Protein AF-A0A4R0REP5-F1 (afdb_monomer)

Sequence (86 aa):
MSDINRKIGGHKAAINNPNVSEEAKDNSRQAIDELESSGETETTRQEGEKNEGNVIGGYKATLKNPNVSEEAKNNAKNVLEDKGAL

Secondary structure (DSSP, 8-state):
-HHHHHHHHHHHHHHH-TTS-HHHHHHHHHHHHHHHHTT--TTSS-TTTTTHHHHHHHHHHHHH-TTS-HHHHHHHHHHHHHTT--

Radius of gyration: 20.73 Å; Cα contacts (8 Å, |Δi|>4): 51; chains: 1; bounding box: 40×48×35 Å

Organism: NCBI:tx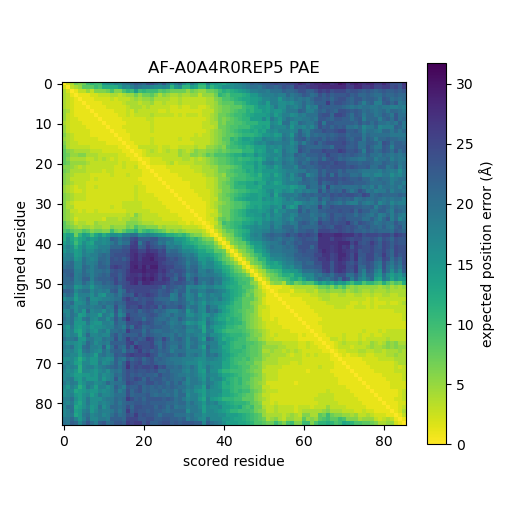id92696

Solvent-accessible surface area (backbone atoms only — not comparable to full-atom values): 5071 Å² total; per-residue (Å²): 114,72,64,58,60,52,50,43,49,51,32,55,50,46,55,71,35,87,91,48,53,71,69,60,28,51,52,28,51,54,53,40,51,51,52,51,69,70,63,69,56,85,73,82,84,62,80,80,67,83,45,53,69,58,53,52,48,49,31,55,48,46,62,69,40,87,88,54,54,69,68,60,29,52,51,30,50,53,56,26,50,77,66,74,68,109

Foldseek 3Di:
DVVLVVLLVVLVVLLPDPPHDPVSNVVSVVVNVCSVVVPPCPDDPVPPPPCPVVLLVVLVVLCVDPPHDPVSVVVSVVVCVVVVND

InterPro domains:
  IPR018824 Conidiation-specific protein 6 [PF10346] (3-35)
  IPR018824 Conidiation-specific protein 6 [PF10346] (51-84)
  IPR052670 UPF0654 domain-containing protein [PTHR36576] (1-83)

pLDDT: mean 82.71, std 14.52, range [46.69, 94.81]

Mean predicted aligned error: 12.49 Å

Structure (mmCIF, N/CA/C/O backbone):
data_AF-A0A4R0REP5-F1
#
_entry.id   AF-A0A4R0REP5-F1
#
loop_
_atom_site.group_PDB
_atom_site.id
_atom_site.type_symbol
_atom_site.label_atom_id
_atom_site.label_alt_id
_atom_site.label_comp_id
_atom_site.label_asym_id
_atom_site.label_entity_id
_atom_site.label_seq_id
_atom_site.pdbx_PDB_ins_code
_atom_site.Cartn_x
_atom_site.Cartn_y
_atom_site.Cartn_z
_atom_site.occupancy
_atom_site.B_iso_or_equiv
_atom_site.auth_seq_id
_atom_site.auth_comp_id
_atom_site.auth_asym_id
_atom_site.auth_atom_id
_atom_site.pdbx_PDB_model_num
ATOM 1 N N . MET A 1 1 ? 4.342 -19.857 6.159 1.00 53.16 1 MET A N 1
ATOM 2 C CA . MET A 1 1 ? 4.019 -18.473 5.720 1.00 53.16 1 MET A CA 1
ATOM 3 C C . MET A 1 1 ? 5.218 -17.576 5.365 1.00 53.16 1 MET A C 1
ATOM 5 O O . MET A 1 1 ? 5.131 -16.901 4.345 1.00 53.16 1 MET A O 1
ATOM 9 N N . SER A 1 2 ? 6.338 -17.533 6.108 1.00 60.94 2 SER A N 1
ATOM 10 C CA . SER A 1 2 ? 7.477 -16.647 5.746 1.00 60.94 2 SER A CA 1
ATOM 11 C C . SER A 1 2 ? 8.346 -17.156 4.584 1.00 60.94 2 SER A C 1
ATOM 13 O O . SER A 1 2 ? 8.908 -16.360 3.831 1.00 60.94 2 SER A O 1
ATOM 15 N N . ASP A 1 3 ? 8.441 -18.473 4.404 1.00 71.25 3 ASP A N 1
ATOM 16 C CA . ASP A 1 3 ? 9.381 -19.076 3.450 1.00 71.25 3 ASP A CA 1
ATOM 17 C C . ASP A 1 3 ? 8.951 -18.939 1.985 1.00 71.25 3 ASP A C 1
ATOM 19 O O . ASP A 1 3 ? 9.793 -18.768 1.104 1.00 71.25 3 ASP A O 1
ATOM 23 N N . ILE A 1 4 ? 7.645 -18.925 1.713 1.00 80.25 4 ILE A N 1
ATOM 24 C CA . ILE A 1 4 ? 7.110 -18.848 0.345 1.00 80.25 4 ILE A CA 1
ATOM 25 C C . ILE A 1 4 ? 7.260 -17.442 -0.227 1.00 80.25 4 ILE A C 1
ATOM 27 O O . ILE A 1 4 ? 7.767 -17.285 -1.335 1.00 80.25 4 ILE A O 1
ATOM 31 N N . ASN A 1 5 ? 6.952 -16.408 0.561 1.00 80.75 5 ASN A N 1
ATOM 32 C CA . ASN A 1 5 ? 7.204 -15.017 0.173 1.00 80.75 5 ASN A CA 1
ATOM 33 C C . ASN A 1 5 ? 8.693 -14.770 -0.119 1.00 80.75 5 ASN A C 1
ATOM 35 O O . ASN A 1 5 ? 9.044 -14.118 -1.105 1.00 80.75 5 ASN A O 1
ATOM 39 N N . ARG A 1 6 ? 9.586 -15.353 0.693 1.00 85.19 6 ARG A N 1
ATOM 40 C CA . ARG A 1 6 ? 11.035 -15.289 0.470 1.00 85.19 6 ARG A CA 1
ATOM 41 C C . ARG A 1 6 ? 11.452 -16.005 -0.820 1.00 85.19 6 ARG A C 1
ATOM 43 O O . ARG A 1 6 ? 12.277 -15.476 -1.564 1.00 85.19 6 ARG A O 1
ATOM 50 N N . LYS A 1 7 ? 10.872 -17.174 -1.106 1.00 85.81 7 LYS A N 1
ATOM 51 C CA . LYS A 1 7 ? 11.143 -17.956 -2.321 1.00 85.81 7 LYS A CA 1
ATOM 52 C C . LYS A 1 7 ? 10.666 -17.229 -3.584 1.00 85.81 7 LYS A C 1
ATOM 54 O O . LYS A 1 7 ? 11.442 -17.079 -4.524 1.00 85.81 7 LYS A O 1
ATOM 59 N N . ILE A 1 8 ? 9.450 -16.678 -3.568 1.00 85.81 8 ILE A N 1
ATOM 60 C CA . ILE A 1 8 ? 8.898 -15.855 -4.657 1.00 85.81 8 ILE A CA 1
ATOM 61 C C . ILE A 1 8 ? 9.764 -14.612 -4.891 1.00 85.81 8 ILE A C 1
ATOM 63 O O . ILE A 1 8 ? 10.084 -14.292 -6.035 1.00 85.81 8 ILE A O 1
ATOM 67 N N . GLY A 1 9 ? 10.204 -13.933 -3.826 1.00 86.75 9 GLY A N 1
ATOM 68 C CA . GLY A 1 9 ? 11.130 -12.802 -3.929 1.00 86.75 9 GLY A CA 1
ATOM 69 C C . GLY A 1 9 ? 12.450 -13.173 -4.616 1.00 86.75 9 GLY A C 1
ATOM 70 O O . GLY A 1 9 ? 12.923 -12.435 -5.480 1.00 86.75 9 GLY A O 1
ATOM 71 N N . GLY A 1 10 ? 13.004 -14.348 -4.300 1.00 91.69 10 GLY A N 1
ATOM 72 C CA . GLY A 1 10 ? 14.196 -14.888 -4.959 1.00 91.69 10 GLY A CA 1
ATOM 73 C C . GLY A 1 10 ? 13.996 -15.137 -6.457 1.00 91.69 10 GLY A C 1
ATOM 74 O O . GLY A 1 10 ? 14.815 -14.701 -7.266 1.00 91.69 10 GLY A O 1
ATOM 75 N N . HIS A 1 11 ? 12.879 -15.758 -6.847 1.00 92.75 11 HIS A N 1
ATOM 76 C CA . HIS A 1 11 ? 12.550 -15.972 -8.261 1.00 92.75 11 HIS A CA 1
ATOM 77 C C . HIS A 1 11 ? 12.312 -14.649 -9.009 1.00 92.75 11 HIS A C 1
ATOM 79 O O . HIS A 1 11 ? 12.790 -14.479 -10.131 1.00 92.75 11 HIS A O 1
ATOM 85 N N . LYS A 1 12 ? 11.669 -13.657 -8.375 1.00 90.44 12 LYS A N 1
ATOM 86 C CA . LYS A 1 12 ? 11.508 -12.305 -8.944 1.00 90.44 12 LYS A CA 1
ATOM 87 C C . LYS A 1 12 ? 12.851 -11.602 -9.151 1.00 90.44 12 LYS A C 1
ATOM 89 O O . LYS A 1 12 ? 13.036 -10.924 -10.162 1.00 90.44 12 LYS A O 1
ATOM 94 N N . ALA A 1 13 ? 13.803 -11.778 -8.237 1.00 93.69 13 ALA A N 1
ATOM 95 C CA . ALA A 1 13 ? 15.155 -11.250 -8.400 1.00 93.69 13 ALA A CA 1
ATOM 96 C C . ALA A 1 13 ? 15.893 -11.923 -9.571 1.00 93.69 13 ALA A C 1
ATOM 98 O O . ALA A 1 13 ? 16.538 -11.232 -10.359 1.00 93.69 13 ALA A O 1
ATOM 99 N N . ALA A 1 14 ? 15.750 -13.243 -9.735 1.00 92.19 14 ALA A N 1
ATOM 100 C CA . ALA A 1 14 ? 16.339 -13.978 -10.855 1.00 92.19 14 ALA A CA 1
ATOM 101 C C . ALA A 1 14 ? 15.806 -13.498 -12.217 1.00 92.19 14 ALA A C 1
ATOM 103 O O . ALA A 1 14 ? 16.589 -13.313 -13.145 1.00 92.19 14 ALA A O 1
ATOM 104 N N . ILE A 1 15 ? 14.504 -13.206 -12.319 1.00 92.12 15 ILE A N 1
ATOM 105 C CA . ILE A 1 15 ? 13.881 -12.677 -13.546 1.00 92.12 15 ILE A CA 1
ATOM 106 C C . ILE A 1 15 ? 14.485 -11.328 -13.967 1.00 92.12 15 ILE A C 1
ATOM 108 O O .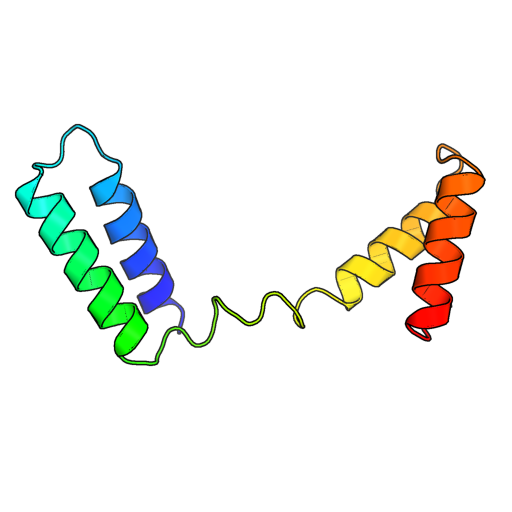 ILE A 1 15 ? 14.686 -11.081 -15.155 1.00 92.12 15 ILE A O 1
ATOM 112 N N . ASN A 1 16 ? 14.801 -10.460 -13.005 1.00 92.69 16 ASN A N 1
ATOM 113 C CA . ASN A 1 16 ? 15.351 -9.129 -13.275 1.00 92.69 16 ASN A CA 1
ATOM 114 C C . ASN A 1 16 ? 16.880 -9.112 -13.424 1.00 92.69 16 ASN A C 1
ATOM 116 O O . ASN A 1 16 ? 17.448 -8.088 -13.798 1.00 92.69 16 ASN A O 1
ATOM 120 N N . ASN A 1 17 ? 17.564 -10.221 -13.134 1.00 93.62 17 ASN A N 1
ATOM 121 C CA . ASN A 1 17 ? 19.015 -10.285 -13.220 1.00 93.62 17 ASN A CA 1
ATOM 122 C C . ASN A 1 17 ? 19.457 -10.443 -14.691 1.00 93.62 17 ASN A C 1
ATOM 124 O O . ASN A 1 17 ? 19.131 -11.455 -15.319 1.00 93.62 17 ASN A O 1
ATOM 128 N N . PRO A 1 18 ? 20.230 -9.494 -15.257 1.00 91.50 18 PRO A N 1
ATOM 129 C CA . PRO A 1 18 ? 20.702 -9.581 -16.641 1.00 91.50 18 PRO A CA 1
ATOM 130 C C . PRO A 1 18 ? 21.688 -10.736 -16.880 1.00 91.50 18 PRO A C 1
ATOM 132 O O . PRO A 1 18 ? 21.881 -11.131 -18.023 1.00 91.50 18 PRO A O 1
ATOM 135 N N . ASN A 1 19 ? 22.284 -11.300 -15.822 1.00 93.88 19 ASN A N 1
ATOM 136 C CA . ASN A 1 19 ? 23.194 -12.449 -15.910 1.00 93.88 19 ASN A CA 1
ATOM 137 C C . ASN A 1 19 ? 22.469 -13.806 -15.916 1.00 93.88 19 ASN A C 1
ATOM 139 O O . ASN A 1 19 ? 23.118 -14.849 -15.948 1.00 93.88 19 ASN A O 1
ATOM 143 N N . VAL A 1 20 ? 21.137 -13.810 -15.827 1.00 93.81 20 VAL A N 1
ATOM 144 C CA . VAL A 1 20 ? 20.318 -15.027 -15.867 1.00 93.81 20 VAL A CA 1
ATOM 145 C C . VAL A 1 20 ? 19.807 -15.232 -17.290 1.00 93.81 20 VAL A C 1
ATOM 147 O O . VAL A 1 20 ? 19.357 -14.285 -17.936 1.00 93.81 20 VAL A O 1
ATOM 150 N N . SER A 1 21 ? 19.877 -16.471 -17.781 1.00 93.12 21 SER A N 1
ATOM 151 C CA . SER A 1 21 ? 19.385 -16.836 -19.111 1.00 93.12 21 SER A CA 1
ATOM 152 C C . SER A 1 21 ? 17.864 -16.714 -19.203 1.00 93.12 21 SER A C 1
ATOM 154 O O . SER A 1 21 ? 17.151 -16.921 -18.223 1.00 93.12 21 SER A O 1
ATOM 156 N N . GLU A 1 22 ? 17.348 -16.430 -20.399 1.00 90.44 22 GLU A N 1
ATOM 157 C CA . GLU A 1 22 ? 15.900 -16.299 -20.615 1.00 90.44 22 GLU A CA 1
ATOM 158 C C . GLU A 1 22 ? 15.129 -17.577 -20.248 1.00 90.44 22 GLU A C 1
ATOM 160 O O . GLU A 1 22 ? 14.063 -17.489 -19.645 1.00 90.44 22 GLU A O 1
ATOM 165 N N . GLU A 1 23 ? 15.703 -18.757 -20.501 1.00 89.75 23 GLU A N 1
ATOM 166 C CA . GLU A 1 23 ? 15.127 -20.046 -20.090 1.00 89.75 23 GLU A CA 1
ATOM 167 C C . GLU A 1 23 ? 14.984 -20.157 -18.560 1.00 89.75 23 GLU A C 1
ATOM 169 O O . GLU A 1 23 ? 13.939 -20.558 -18.048 1.00 89.75 23 GLU A O 1
ATOM 174 N N . ALA A 1 24 ? 15.996 -19.720 -17.804 1.00 89.38 24 ALA A N 1
ATOM 175 C CA . ALA A 1 24 ? 15.948 -19.726 -16.343 1.00 89.38 24 ALA A CA 1
ATOM 176 C C . ALA A 1 24 ? 14.967 -18.680 -15.781 1.00 89.38 24 ALA A C 1
ATOM 178 O O . ALA A 1 24 ? 14.353 -18.898 -14.729 1.00 89.38 24 ALA A O 1
ATOM 179 N N . LYS A 1 25 ? 14.779 -17.551 -16.479 1.00 92.12 25 LYS A N 1
ATOM 180 C CA . LYS A 1 25 ? 13.738 -16.569 -16.140 1.00 92.12 25 LYS A CA 1
ATOM 181 C C . LYS A 1 25 ? 12.346 -17.135 -16.387 1.00 92.12 25 LYS A C 1
ATOM 183 O O . LYS A 1 25 ? 11.469 -16.919 -15.558 1.00 92.12 25 LYS A O 1
ATOM 188 N N . ASP A 1 26 ? 12.145 -17.861 -17.484 1.00 93.12 26 ASP A N 1
ATOM 189 C CA . ASP A 1 26 ? 10.866 -18.505 -17.784 1.00 93.12 26 ASP A CA 1
ATOM 190 C C . ASP A 1 26 ? 10.507 -19.561 -16.734 1.00 93.12 26 ASP A C 1
ATOM 192 O O . ASP A 1 26 ? 9.434 -19.501 -16.134 1.00 93.12 26 ASP A O 1
ATOM 196 N N . ASN A 1 27 ? 11.463 -20.425 -16.384 1.00 92.38 27 ASN A N 1
ATOM 197 C CA . ASN A 1 27 ? 11.293 -21.383 -15.295 1.00 92.38 27 ASN A CA 1
ATOM 198 C C . ASN A 1 27 ? 10.976 -20.692 -13.956 1.00 92.38 27 ASN A C 1
ATOM 200 O O . ASN A 1 27 ? 10.104 -21.135 -13.212 1.00 92.38 27 ASN A O 1
ATOM 204 N N . SER A 1 28 ? 11.623 -19.557 -13.673 1.00 92.00 28 SER A N 1
ATOM 205 C CA . SER A 1 28 ? 11.335 -18.763 -12.473 1.00 92.00 28 SER A CA 1
ATOM 206 C C . SER A 1 28 ? 9.925 -18.164 -12.480 1.00 92.00 28 SER A C 1
ATOM 208 O O . SER A 1 28 ? 9.324 -18.054 -11.415 1.00 92.00 28 SER A O 1
ATOM 210 N N . ARG A 1 29 ? 9.373 -17.796 -13.645 1.00 90.81 29 ARG A N 1
ATOM 211 C CA . ARG A 1 29 ? 7.978 -17.334 -13.764 1.00 90.81 29 ARG A CA 1
ATOM 212 C C . ARG A 1 29 ? 6.997 -18.465 -13.475 1.00 90.81 29 ARG A C 1
ATOM 214 O O . ARG A 1 29 ? 6.076 -18.258 -12.694 1.00 90.81 29 ARG A O 1
ATOM 221 N N . GLN A 1 30 ? 7.236 -19.650 -14.038 1.00 91.62 30 GLN A N 1
ATOM 222 C CA . GLN A 1 30 ? 6.405 -20.832 -13.785 1.00 91.62 30 GLN A CA 1
ATOM 223 C C . GLN A 1 30 ? 6.440 -21.243 -12.306 1.00 91.62 30 GLN A C 1
ATOM 225 O O . GLN A 1 30 ? 5.400 -21.510 -11.715 1.00 91.62 30 GLN A O 1
ATOM 230 N N . ALA A 1 31 ? 7.617 -21.206 -11.672 1.00 88.81 31 ALA A N 1
ATOM 231 C CA . ALA A 1 31 ? 7.754 -21.497 -10.247 1.00 88.81 31 ALA A CA 1
ATOM 232 C C . ALA A 1 31 ? 7.009 -20.485 -9.358 1.00 88.81 31 ALA A C 1
ATOM 234 O O . ALA A 1 31 ? 6.467 -20.866 -8.326 1.00 88.81 31 ALA A O 1
ATOM 235 N N . ILE A 1 32 ? 6.972 -19.200 -9.732 1.00 87.06 32 ILE A N 1
ATOM 236 C CA . ILE A 1 32 ? 6.177 -18.193 -9.010 1.00 87.06 32 ILE A CA 1
ATOM 237 C C . ILE A 1 32 ? 4.685 -18.499 -9.136 1.00 87.06 32 ILE A C 1
ATOM 239 O O . ILE A 1 32 ? 3.997 -18.476 -8.122 1.00 87.06 32 ILE A O 1
ATOM 243 N N . ASP A 1 33 ? 4.208 -18.811 -10.341 1.00 86.31 33 ASP A N 1
ATOM 244 C CA . ASP A 1 33 ? 2.797 -19.122 -10.597 1.00 86.31 33 ASP A CA 1
ATOM 245 C C . ASP A 1 33 ? 2.334 -20.358 -9.808 1.00 86.31 33 ASP A C 1
ATOM 247 O O . ASP A 1 33 ? 1.315 -20.316 -9.124 1.00 86.31 33 ASP A O 1
ATOM 251 N N . GLU A 1 34 ? 3.147 -21.418 -9.779 1.00 85.69 34 GLU A N 1
ATOM 252 C CA . GLU A 1 34 ? 2.883 -22.618 -8.976 1.00 85.69 34 GLU A CA 1
ATOM 253 C C . GLU A 1 34 ? 2.882 -22.317 -7.465 1.00 85.69 34 GLU A C 1
ATOM 255 O O . GLU A 1 34 ? 2.020 -22.791 -6.718 1.00 85.69 34 GLU A O 1
ATOM 260 N N . LEU A 1 35 ? 3.815 -21.484 -6.992 1.00 83.00 35 LEU A N 1
ATOM 261 C CA . LEU A 1 35 ? 3.884 -21.076 -5.586 1.00 83.00 35 LEU A CA 1
ATOM 262 C C . LEU A 1 35 ? 2.723 -20.153 -5.184 1.00 83.00 35 LEU A C 1
ATOM 264 O O . LEU A 1 35 ? 2.265 -20.236 -4.047 1.00 83.00 35 LEU A O 1
ATOM 268 N N . GLU A 1 36 ? 2.228 -19.310 -6.093 1.00 77.19 36 GLU A N 1
ATOM 269 C CA . GLU A 1 36 ? 1.034 -18.488 -5.867 1.00 77.19 36 GLU A CA 1
ATOM 270 C C . GLU A 1 36 ? -0.256 -19.327 -5.931 1.00 77.19 36 GLU A C 1
ATOM 272 O O . GLU A 1 36 ? -1.166 -19.148 -5.119 1.00 77.19 36 GLU A O 1
ATOM 277 N N . SER A 1 37 ? -0.331 -20.290 -6.855 1.00 75.44 37 SER A N 1
ATOM 278 C CA . SER A 1 37 ? -1.493 -21.169 -7.027 1.00 75.44 37 SER A CA 1
ATOM 279 C C . SER A 1 37 ? -1.603 -22.247 -5.949 1.00 75.44 37 SER A C 1
ATOM 281 O O . SER A 1 37 ? -2.710 -22.709 -5.673 1.00 75.44 37 SER A O 1
ATOM 283 N N . SER A 1 38 ? -0.494 -22.659 -5.328 1.00 71.00 38 SER A N 1
ATOM 284 C CA . SER A 1 38 ? -0.489 -23.663 -4.250 1.00 71.00 38 SER A CA 1
ATOM 285 C C . SER A 1 38 ? -1.080 -23.156 -2.924 1.00 71.00 38 SER A C 1
ATOM 287 O O . SER A 1 38 ? -1.129 -23.895 -1.944 1.00 71.00 38 SER A O 1
ATOM 289 N N . GLY A 1 39 ? -1.613 -21.930 -2.900 1.00 56.50 39 GLY A N 1
ATOM 290 C CA . GLY A 1 39 ? -2.574 -21.490 -1.887 1.00 56.50 39 GLY A CA 1
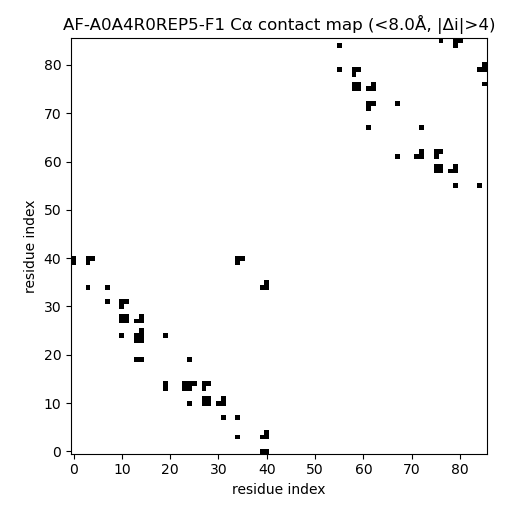ATOM 291 C C . GLY A 1 39 ? -1.972 -20.998 -0.573 1.00 56.50 39 GLY A C 1
ATOM 292 O O . GLY A 1 39 ? -2.717 -20.610 0.317 1.00 56.50 39 GLY A O 1
ATOM 293 N N . GLU A 1 40 ? -0.647 -20.937 -0.440 1.00 53.47 40 GLU A N 1
ATOM 294 C CA . GLU A 1 40 ? 0.005 -20.338 0.735 1.00 53.47 40 GLU A CA 1
ATOM 295 C C . GLU A 1 40 ? 0.385 -18.856 0.546 1.00 53.47 40 GLU A C 1
ATOM 297 O O . GLU A 1 40 ? 0.937 -18.226 1.452 1.00 53.47 40 GLU A O 1
ATOM 302 N N . THR A 1 41 ? 0.061 -18.254 -0.601 1.00 51.56 41 THR A N 1
ATOM 303 C CA . THR A 1 41 ? 0.110 -16.796 -0.795 1.00 51.56 41 THR A CA 1
ATOM 304 C C . THR A 1 41 ? -1.245 -16.161 -0.509 1.00 51.56 41 THR A C 1
ATOM 306 O O . THR A 1 41 ? -1.789 -15.399 -1.307 1.00 51.56 41 THR A O 1
ATOM 309 N N . GLU A 1 42 ? -1.788 -16.418 0.676 1.00 53.75 42 GLU A N 1
ATOM 310 C CA . GLU A 1 42 ? -2.906 -15.655 1.239 1.00 53.75 42 GLU A CA 1
ATOM 311 C C . GLU A 1 42 ? -2.428 -14.256 1.702 1.00 53.75 42 GLU A C 1
ATOM 313 O O . GLU A 1 42 ? -2.635 -13.834 2.839 1.00 53.75 42 GLU A O 1
ATOM 318 N N . THR A 1 43 ? -1.633 -13.533 0.897 1.00 52.81 43 THR A N 1
ATOM 319 C CA . THR A 1 43 ? -1.058 -12.251 1.361 1.00 52.81 43 THR A CA 1
ATOM 320 C C . THR A 1 43 ? -0.723 -11.202 0.304 1.00 52.81 43 THR A C 1
ATOM 322 O O . THR A 1 43 ? -0.008 -10.257 0.624 1.00 52.81 43 THR A O 1
ATOM 325 N N . THR A 1 44 ? -1.251 -11.276 -0.918 1.00 51.03 44 THR A N 1
ATOM 326 C CA . THR A 1 44 ? -1.025 -10.201 -1.915 1.00 51.03 44 THR A CA 1
ATOM 327 C C . THR A 1 44 ? -2.288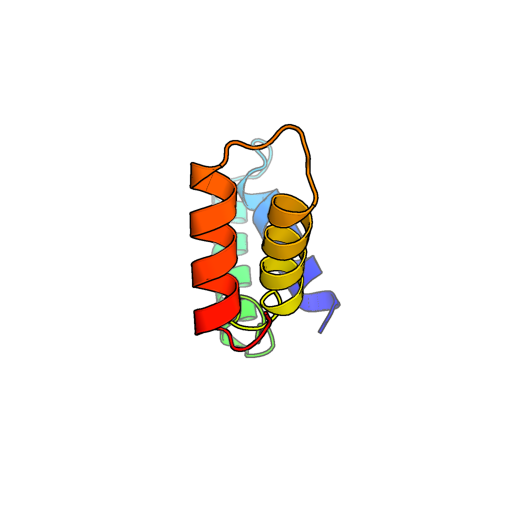 -9.639 -2.567 1.00 51.03 44 THR A C 1
ATOM 329 O O . THR A 1 44 ? -2.195 -8.841 -3.492 1.00 51.03 44 THR A O 1
ATOM 332 N N . ARG A 1 45 ? -3.486 -9.958 -2.053 1.00 48.25 45 ARG A N 1
ATOM 333 C CA . ARG A 1 45 ? -4.740 -9.268 -2.439 1.00 48.25 45 ARG A CA 1
ATOM 334 C C . ARG A 1 45 ? -5.584 -8.765 -1.260 1.00 48.25 45 ARG A C 1
ATOM 336 O O . ARG A 1 45 ? -6.726 -8.371 -1.452 1.00 48.25 45 ARG A O 1
ATOM 343 N N . GLN A 1 46 ? -5.012 -8.712 -0.057 1.00 46.69 46 GLN A N 1
ATOM 344 C CA . GLN A 1 46 ? -5.585 -8.008 1.101 1.00 46.69 46 GLN A CA 1
ATOM 345 C C . GLN A 1 46 ? -4.757 -6.752 1.430 1.00 46.69 46 GLN A C 1
ATOM 347 O O . GLN A 1 46 ? -4.353 -6.524 2.567 1.00 46.69 46 GLN A O 1
ATOM 352 N N . GLU A 1 47 ? -4.470 -5.921 0.426 1.00 50.59 47 GLU A N 1
ATOM 353 C CA . GLU A 1 47 ? -3.991 -4.547 0.663 1.00 50.59 47 GLU A CA 1
ATOM 354 C C . GLU A 1 47 ? -5.103 -3.628 1.206 1.00 50.59 47 GLU A C 1
ATOM 356 O O . GLU A 1 47 ? -4.812 -2.542 1.700 1.00 50.59 47 GLU A O 1
ATOM 361 N N . GLY A 1 48 ? -6.364 -4.077 1.184 1.00 48.56 48 GLY A N 1
ATOM 362 C CA . GLY A 1 48 ? -7.511 -3.293 1.647 1.00 48.56 48 GLY A CA 1
ATOM 363 C C . GLY A 1 48 ? -7.648 -3.160 3.168 1.00 48.56 48 GLY A C 1
ATOM 364 O O . GLY A 1 48 ? -8.162 -2.147 3.626 1.00 48.56 48 GLY A O 1
ATOM 365 N N . GLU A 1 49 ? -7.173 -4.128 3.963 1.00 53.19 49 GLU A N 1
ATOM 366 C CA . GLU A 1 49 ? -7.568 -4.215 5.386 1.00 53.19 49 GLU A CA 1
ATOM 367 C C . GLU A 1 49 ? -6.420 -4.007 6.388 1.00 53.19 49 GLU A C 1
ATOM 369 O O . GLU A 1 49 ? -6.639 -3.521 7.496 1.00 53.19 49 GLU A O 1
ATOM 374 N N . LYS A 1 50 ? -5.162 -4.301 6.029 1.00 56.34 50 LYS A N 1
ATOM 375 C CA . LYS A 1 50 ? -4.045 -4.267 7.001 1.00 56.34 50 LYS A CA 1
ATOM 376 C C . LYS A 1 50 ? -3.507 -2.870 7.328 1.00 56.34 50 LYS A C 1
ATOM 378 O O . LYS A 1 50 ? -2.700 -2.735 8.244 1.00 56.34 50 LYS A O 1
ATOM 383 N N . ASN A 1 51 ? -3.944 -1.833 6.615 1.00 67.12 51 ASN A N 1
ATOM 384 C CA . ASN A 1 51 ? -3.415 -0.474 6.770 1.00 67.12 51 ASN A CA 1
ATOM 385 C C . ASN A 1 51 ? -4.447 0.553 7.230 1.00 67.12 51 ASN A C 1
ATOM 387 O O . ASN A 1 51 ? -4.120 1.735 7.288 1.00 67.12 51 ASN A O 1
ATOM 391 N N . GLU A 1 52 ? -5.670 0.158 7.583 1.00 76.25 52 GLU A N 1
ATOM 392 C CA . GLU A 1 52 ? -6.696 1.143 7.934 1.00 76.25 52 GLU A CA 1
ATOM 393 C C . GLU A 1 52 ? -6.305 1.983 9.162 1.00 76.25 52 GLU A C 1
ATOM 395 O O . GLU A 1 52 ? -6.417 3.208 9.135 1.00 76.25 52 GLU A O 1
ATOM 400 N N . GLY A 1 53 ? -5.710 1.358 10.183 1.00 80.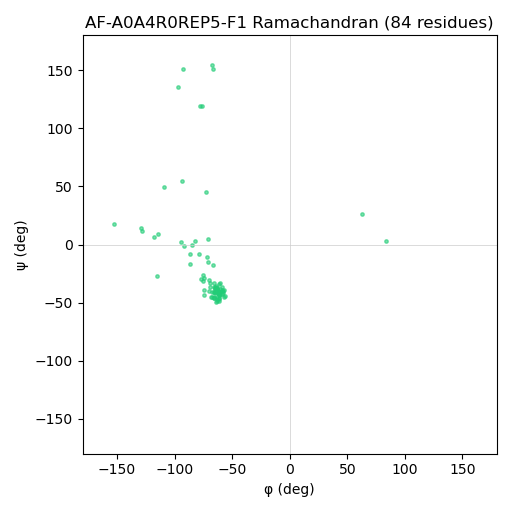38 53 GLY A N 1
ATOM 401 C CA . GLY A 1 53 ? -5.168 2.068 11.346 1.00 80.38 53 GLY A CA 1
ATOM 402 C C . GLY A 1 53 ? -4.023 3.032 11.003 1.00 80.38 53 GLY A C 1
ATOM 403 O O . GLY A 1 53 ? -3.961 4.133 11.551 1.00 80.38 53 GLY A O 1
ATOM 404 N N . ASN A 1 54 ? -3.155 2.666 10.053 1.00 83.88 54 ASN A N 1
ATOM 405 C CA . ASN A 1 54 ? -2.058 3.524 9.586 1.00 83.88 54 ASN A CA 1
ATOM 406 C C . ASN A 1 54 ? -2.589 4.722 8.789 1.00 83.88 54 ASN A C 1
ATOM 408 O O . ASN A 1 54 ? -2.119 5.844 8.967 1.00 83.88 54 ASN A O 1
ATOM 412 N N . VAL A 1 55 ? -3.604 4.494 7.955 1.00 85.56 55 VAL A N 1
ATOM 413 C CA . VAL A 1 55 ? -4.287 5.533 7.177 1.00 85.56 55 VAL A CA 1
ATOM 414 C C . VAL A 1 55 ? -4.989 6.522 8.113 1.00 85.56 55 VAL A C 1
ATOM 416 O O . VAL A 1 55 ? -4.752 7.727 8.022 1.00 85.56 55 VAL A O 1
ATOM 419 N N . ILE A 1 56 ? -5.773 6.027 9.077 1.00 88.69 56 ILE A N 1
ATOM 420 C CA . ILE A 1 56 ? -6.415 6.844 10.121 1.00 88.69 56 ILE A CA 1
ATOM 421 C C . ILE A 1 56 ? -5.360 7.631 10.915 1.00 88.69 56 ILE A C 1
ATOM 423 O O . ILE A 1 56 ? -5.517 8.830 11.149 1.00 88.69 56 ILE A O 1
ATOM 427 N N . GLY A 1 57 ? -4.257 6.986 11.304 1.00 90.69 57 GLY A N 1
ATOM 428 C CA . GLY A 1 57 ? -3.141 7.636 11.993 1.00 90.69 57 GLY A CA 1
ATOM 429 C C . GLY A 1 57 ? -2.519 8.776 11.181 1.00 90.69 57 GLY A C 1
ATOM 430 O O . GLY A 1 57 ? -2.277 9.854 11.726 1.00 90.69 57 GLY A O 1
ATOM 431 N N . GLY A 1 58 ? -2.331 8.577 9.874 1.00 92.38 58 GLY A N 1
ATOM 432 C CA . GLY A 1 58 ? -1.826 9.595 8.952 1.00 92.38 58 GLY A CA 1
ATOM 433 C C . GLY A 1 58 ? -2.738 10.820 8.870 1.00 92.38 58 GLY A C 1
ATOM 434 O O . GLY A 1 58 ? -2.271 11.946 9.033 1.00 92.38 58 GLY A O 1
ATOM 435 N N . TYR A 1 59 ? -4.049 10.621 8.719 1.00 93.19 59 TYR A N 1
ATOM 436 C CA . TYR A 1 59 ? -5.006 11.733 8.703 1.00 93.19 59 TYR A CA 1
ATOM 437 C C . TYR A 1 59 ? -5.072 12.472 10.048 1.00 93.19 59 TYR A C 1
ATOM 439 O O . TYR A 1 59 ? -5.125 13.704 10.073 1.00 93.19 59 TYR A O 1
ATOM 447 N N . LYS A 1 60 ? -4.969 11.761 11.180 1.00 92.25 60 LYS A 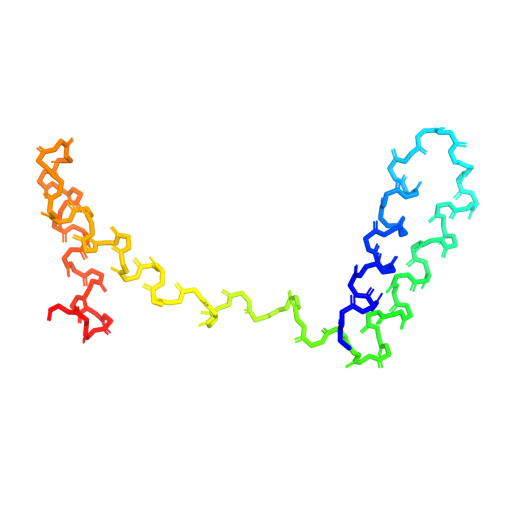N 1
ATOM 448 C CA . LYS A 1 60 ? -4.863 12.391 12.512 1.00 92.25 60 LYS A CA 1
ATOM 449 C C . LYS A 1 60 ? -3.593 13.231 12.653 1.00 92.25 60 LYS A C 1
ATOM 451 O O . LYS A 1 60 ? -3.629 14.300 13.264 1.00 92.25 60 LYS A O 1
ATOM 456 N N . ALA A 1 61 ? -2.479 12.777 12.082 1.00 94.81 61 ALA A N 1
ATOM 457 C CA . ALA A 1 61 ? -1.238 13.544 12.051 1.00 94.81 61 ALA A CA 1
ATOM 458 C C . ALA A 1 61 ? -1.376 14.810 11.192 1.00 94.81 61 ALA A C 1
ATOM 460 O O . ALA A 1 61 ? -0.943 15.879 11.624 1.00 94.81 61 ALA A O 1
ATOM 461 N N . THR A 1 62 ? -2.049 14.722 10.039 1.00 93.25 62 THR A N 1
ATOM 462 C CA . THR A 1 62 ? -2.386 15.884 9.203 1.00 93.25 62 THR A CA 1
ATOM 463 C C . THR A 1 62 ? -3.170 16.931 9.994 1.00 93.25 62 THR A C 1
ATOM 465 O O . THR A 1 62 ? -2.801 18.099 9.968 1.00 93.25 62 THR A O 1
ATOM 468 N N . LEU A 1 63 ? -4.172 16.541 10.791 1.00 92.00 63 LEU A N 1
ATOM 469 C CA . LEU A 1 63 ? -4.933 17.495 11.613 1.00 92.00 63 LEU A CA 1
ATOM 470 C C . LEU A 1 63 ? -4.081 18.243 12.654 1.00 92.00 63 LEU A C 1
ATOM 472 O O . LEU A 1 63 ? -4.350 19.408 12.942 1.00 92.00 63 LEU A O 1
ATOM 476 N N . LYS A 1 64 ? -3.056 17.593 13.219 1.00 93.00 64 LYS A N 1
ATOM 477 C CA . LYS A 1 64 ? -2.165 18.192 14.228 1.00 93.00 64 LYS A CA 1
ATOM 478 C C . LYS A 1 64 ? -0.987 18.965 13.643 1.00 93.00 64 LYS A C 1
ATOM 480 O O . LYS A 1 64 ? -0.350 19.718 14.377 1.00 93.00 64 LYS A O 1
ATOM 485 N N . ASN A 1 65 ? -0.663 18.774 12.367 1.00 94.06 65 ASN A N 1
ATOM 486 C CA . ASN A 1 65 ? 0.500 19.407 11.764 1.00 94.06 65 ASN A CA 1
ATOM 487 C C . ASN A 1 65 ? 0.210 20.898 11.470 1.00 94.06 65 ASN A C 1
ATOM 489 O O . ASN A 1 65 ? -0.685 21.207 10.684 1.00 94.06 65 ASN A O 1
ATOM 4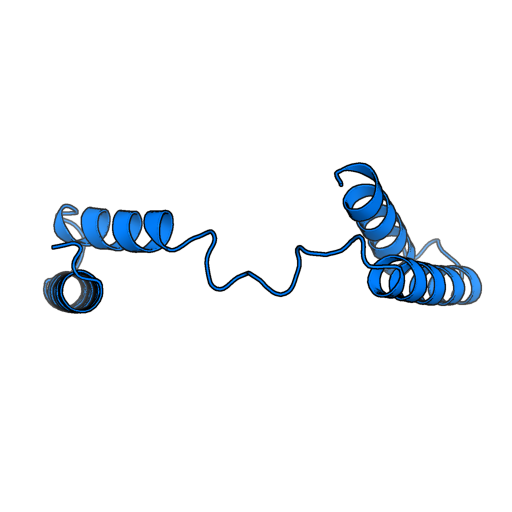93 N N . PRO A 1 66 ? 0.952 21.854 1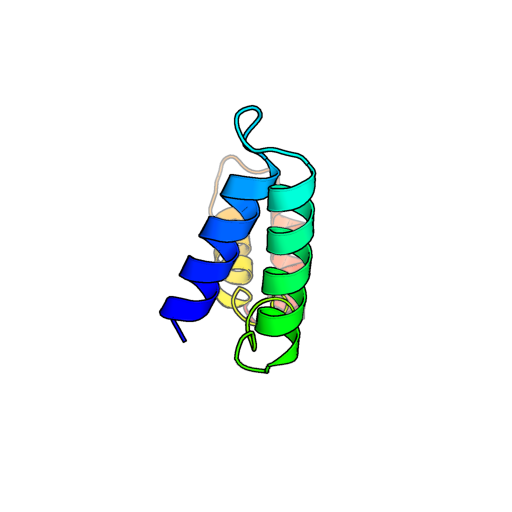2.061 1.00 91.75 66 PRO A N 1
ATOM 494 C CA . PRO A 1 66 ? 0.747 23.277 11.786 1.00 91.75 66 PRO A CA 1
ATOM 495 C C . PRO A 1 66 ? 1.197 23.690 10.375 1.00 91.75 66 PRO A C 1
ATOM 497 O O . PRO A 1 66 ? 0.813 24.759 9.915 1.00 91.75 66 PRO A O 1
ATOM 500 N N . ASN A 1 67 ? 1.985 22.857 9.685 1.00 94.56 67 ASN A N 1
ATOM 501 C CA . ASN A 1 67 ? 2.531 23.146 8.356 1.00 94.56 67 ASN A CA 1
ATOM 502 C C . ASN A 1 67 ? 1.654 22.646 7.199 1.00 94.56 67 ASN A C 1
ATOM 504 O O . ASN A 1 67 ? 2.033 22.809 6.042 1.00 94.56 67 ASN A O 1
ATOM 508 N N . VAL A 1 68 ? 0.519 21.997 7.477 1.00 94.00 68 VAL A N 1
ATOM 509 C CA . VAL A 1 68 ? -0.424 21.603 6.421 1.00 94.00 68 VAL A CA 1
ATOM 510 C C . VAL A 1 68 ? -1.490 22.675 6.224 1.00 94.00 68 VAL A C 1
ATOM 512 O O . VAL A 1 68 ? -1.847 23.397 7.156 1.00 94.00 68 VAL A O 1
ATOM 515 N N . SER A 1 69 ? -2.009 22.769 5.002 1.00 93.88 69 SER A N 1
ATOM 516 C CA . SER A 1 69 ? -3.063 23.720 4.659 1.00 93.88 69 SER A CA 1
ATOM 517 C C . SER A 1 69 ? -4.387 23.377 5.344 1.00 93.88 69 SER A C 1
ATOM 519 O O . SER A 1 69 ? -4.683 22.217 5.640 1.00 93.88 69 SER A O 1
ATOM 521 N N . GLU A 1 70 ? -5.225 24.393 5.545 1.00 91.94 70 GLU A N 1
ATOM 522 C CA . GLU A 1 70 ? -6.568 24.215 6.109 1.00 91.94 70 GLU A CA 1
ATOM 523 C C . GLU A 1 70 ? -7.449 23.311 5.230 1.00 91.94 70 GLU A C 1
ATOM 525 O O . GLU A 1 70 ? -8.226 22.511 5.742 1.00 91.94 70 GLU A O 1
ATOM 530 N N . GLU A 1 71 ? -7.273 23.354 3.906 1.00 90.94 71 GLU A N 1
ATOM 531 C CA . GLU A 1 71 ? -7.959 22.449 2.977 1.00 90.94 71 GLU A CA 1
ATOM 532 C C . GLU A 1 71 ? -7.570 20.980 3.209 1.00 90.94 71 GLU A C 1
ATOM 534 O O . GLU A 1 71 ? -8.441 20.113 3.306 1.00 90.94 71 GLU A O 1
ATOM 539 N N . ALA A 1 72 ? -6.274 20.699 3.387 1.00 89.38 72 ALA A N 1
ATOM 540 C CA . ALA A 1 72 ? -5.791 19.352 3.681 1.00 89.38 72 ALA A CA 1
ATOM 541 C C . ALA A 1 72 ? -6.290 18.849 5.045 1.00 89.38 72 ALA A C 1
ATOM 543 O O . ALA A 1 72 ? -6.632 17.672 5.181 1.00 89.38 72 ALA A O 1
ATOM 544 N N . LYS A 1 73 ? -6.391 19.734 6.046 1.00 93.25 73 LYS A N 1
ATOM 545 C CA . LYS A 1 73 ? -6.991 19.402 7.348 1.00 93.25 73 LYS A CA 1
ATOM 546 C C . LYS A 1 73 ? -8.479 19.091 7.221 1.00 93.25 73 LYS A C 1
ATOM 548 O O . LYS A 1 73 ? -8.927 18.090 7.769 1.00 93.25 73 LYS A O 1
ATOM 553 N N . ASN A 1 74 ? -9.239 19.890 6.473 1.00 94.12 74 ASN A N 1
ATOM 554 C CA . ASN A 1 74 ? -10.666 19.639 6.254 1.00 94.12 74 ASN A CA 1
ATOM 555 C C . ASN A 1 74 ? -10.902 18.299 5.546 1.00 94.12 74 ASN A C 1
ATOM 557 O O . ASN A 1 74 ? -11.762 17.528 5.965 1.00 94.12 74 ASN A O 1
ATOM 561 N N . ASN A 1 75 ? -10.093 17.976 4.532 1.00 92.12 75 ASN A N 1
ATOM 562 C CA . ASN A 1 75 ? -10.151 16.675 3.870 1.00 92.12 75 ASN A CA 1
ATOM 563 C C . ASN A 1 75 ? -9.841 15.525 4.845 1.00 92.12 75 ASN A C 1
ATOM 565 O O . ASN A 1 75 ? -10.624 14.584 4.950 1.00 92.12 75 ASN A O 1
ATOM 569 N N . ALA A 1 76 ? -8.759 15.643 5.622 1.00 92.31 76 ALA A N 1
ATOM 570 C CA . ALA A 1 76 ? -8.397 14.655 6.636 1.00 92.31 76 ALA A CA 1
ATOM 571 C C . ALA A 1 76 ? -9.504 14.458 7.683 1.00 92.31 76 ALA A C 1
ATOM 573 O O . ALA A 1 76 ? -9.774 13.330 8.088 1.00 92.31 76 ALA A O 1
ATOM 574 N N . LYS A 1 77 ? -10.174 15.543 8.090 1.00 92.88 77 LYS A N 1
ATOM 575 C CA . LYS A 1 77 ? -11.301 15.511 9.025 1.00 92.88 77 LYS A CA 1
ATOM 576 C C . LYS A 1 77 ? -12.482 14.722 8.458 1.00 92.88 77 LYS A C 1
ATOM 578 O O . LYS A 1 77 ? -12.986 13.835 9.135 1.00 92.88 77 LYS A O 1
ATOM 583 N N . ASN A 1 78 ? -12.875 15.002 7.216 1.00 93.19 78 ASN A N 1
ATOM 584 C CA . ASN A 1 78 ? -13.992 14.318 6.561 1.00 93.19 78 ASN A CA 1
ATOM 585 C C . ASN A 1 78 ? -13.729 12.814 6.419 1.00 93.19 78 ASN A C 1
ATOM 587 O O . ASN A 1 78 ? -14.608 12.008 6.696 1.00 93.19 78 ASN A O 1
ATOM 591 N N . VAL A 1 79 ? -12.502 12.432 6.044 1.00 89.69 79 VAL A N 1
ATOM 592 C CA . VAL A 1 79 ? -12.118 11.016 5.926 1.00 89.69 79 VAL A CA 1
ATOM 593 C C . VAL A 1 79 ? -12.123 10.315 7.288 1.00 89.69 79 VAL A C 1
ATOM 595 O O . VAL A 1 79 ? -12.509 9.155 7.385 1.00 89.69 79 VAL A O 1
ATOM 598 N N . LEU A 1 80 ? -11.716 10.999 8.360 1.00 90.94 80 LEU A N 1
ATOM 599 C CA . LEU A 1 80 ? -11.781 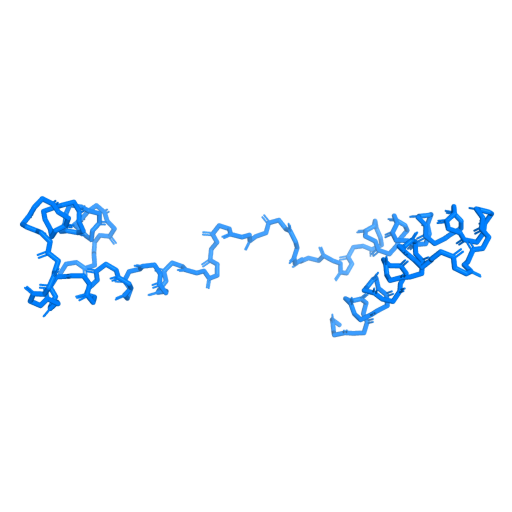10.443 9.714 1.00 90.94 80 LEU A CA 1
ATOM 600 C C . LEU A 1 80 ? -13.218 10.296 10.228 1.00 90.94 80 LEU A C 1
ATOM 602 O O . LEU A 1 80 ? -13.497 9.325 10.925 1.00 90.94 80 LEU A O 1
ATOM 606 N N . GLU A 1 81 ? -14.112 11.226 9.890 1.00 92.19 81 GLU A N 1
ATOM 607 C CA . GLU A 1 81 ? -15.533 11.172 10.258 1.00 92.19 81 GLU A CA 1
ATOM 608 C C . GLU A 1 81 ? -16.267 10.038 9.528 1.00 92.19 81 GLU A C 1
ATOM 610 O O . GLU A 1 81 ? -16.943 9.243 10.176 1.00 92.19 81 GLU A O 1
ATOM 615 N N . ASP A 1 82 ? -16.042 9.892 8.217 1.00 89.19 82 ASP A N 1
ATOM 616 C CA . ASP A 1 82 ? -16.563 8.785 7.399 1.00 89.19 82 ASP A CA 1
ATOM 617 C C . ASP A 1 82 ? -16.130 7.414 7.944 1.00 89.19 82 ASP A C 1
ATOM 619 O O . ASP A 1 82 ? -16.927 6.483 8.044 1.00 89.19 82 ASP A O 1
ATOM 623 N N . LYS A 1 83 ? -14.878 7.319 8.409 1.00 85.94 83 LYS A N 1
ATOM 624 C CA . LYS A 1 83 ? -14.332 6.106 9.030 1.00 85.94 83 LYS A CA 1
ATOM 625 C C . LYS A 1 83 ? -14.683 5.930 10.513 1.00 85.94 83 LYS A C 1
ATOM 627 O O . LYS A 1 83 ? -14.187 4.992 11.135 1.00 85.94 83 LYS A O 1
ATOM 632 N N . GLY A 1 84 ? -15.487 6.816 11.111 1.00 86.81 84 GLY A N 1
ATOM 633 C CA . GLY A 1 84 ? -15.868 6.741 12.529 1.00 86.81 84 GLY A CA 1
ATOM 634 C C . GLY A 1 84 ? -14.688 6.860 13.504 1.00 86.81 84 GLY A C 1
ATOM 635 O O . GLY A 1 84 ? -14.730 6.321 14.608 1.00 86.81 84 GLY A O 1
ATOM 636 N N . ALA A 1 85 ? -13.612 7.529 13.087 1.00 82.00 85 ALA A N 1
ATOM 637 C CA . ALA A 1 85 ? -12.338 7.610 13.797 1.00 82.00 85 ALA A CA 1
ATOM 638 C C . ALA A 1 85 ? -11.990 9.025 14.297 1.00 82.00 85 ALA A C 1
ATOM 640 O O . ALA A 1 85 ? -10.843 9.237 14.722 1.00 82.00 85 ALA A O 1
ATOM 641 N N . LEU A 1 86 ? -12.940 9.966 14.210 1.00 74.25 86 LEU A N 1
ATOM 642 C CA . LEU A 1 86 ? -12.812 11.365 14.628 1.00 74.25 86 LEU A CA 1
ATOM 643 C C . LEU A 1 86 ? -12.750 11.530 16.155 1.00 74.25 86 LEU A C 1
ATOM 645 O O . LEU A 1 86 ? -13.547 10.875 16.860 1.00 74.25 86 LEU A O 1
#